Protein AF-A0AAX2LG70-F1 (afdb_monomer)

Organism: Streptococcus equi subsp. zooepidemicus (NCBI:txid40041)

Nearest PDB structures (foldseek):
  1u9l-assembly1_A  TM=7.547E-01  e=6.430E-02  Escherichia coli
  3k4g-assembly4_D  TM=7.739E-01  e=1.970E-01  Escherichia coli K-12
  3k4g-assembly8_H  TM=7.739E-01  e=2.374E-01  Escherichia coli K-12
  5nwl-assembly2_I  TM=7.109E-01  e=3.905E-01  Homo sapiens

Secondary structure (DSSP, 8-state):
------HHHHHHHHHHHTTHHHHHHHHHHHHHHHHHHHHHHHHHHHHHHHHTT-SS-----------------------------------------------HHHHHTSTTTTTS-HHHHHHHHHTT--SGGGGGGSBHHHHHHSTT--HHHHHHHHHTT---B-

InterPro domains:
  IPR010995 DNA repair Rad51/transcription factor NusA, alpha-helical [SSF47794] (109-160)

pLDDT: mean 73.34, std 23.4, range [30.11, 96.12]

Radius of gyration: 31.07 Å; Cα contacts (8 Å, |Δi|>4): 71; chains: 1; bounding box: 88×45×81 Å

Sequence (166 aa):
MARRYNRKKQYKLQLKRQGLLKAVINQVEQTVEKVVDKTKEAVHTASQMVTASKTETADLQDKQSIAKKAAQPEADVASSSLADSSEVSSEKETSKASSEVLSRDAFAELAEVSELRADIVAVLFEAGIRSAAAFSQWTEAELLALKGIGPATISKLKENGVSFKK

Solvent-accessible surface area (backbone atoms only — not comparable to full-atom values): 10937 Å² total; per-residue (Å²): 135,85,80,82,78,58,65,69,60,50,53,54,49,48,38,56,73,68,38,52,61,56,51,52,51,52,51,52,53,50,51,53,51,54,51,54,51,52,50,52,54,51,51,51,52,50,52,54,57,62,63,74,69,75,86,83,78,88,80,78,89,80,89,84,89,79,84,89,80,91,81,88,87,87,89,90,83,88,84,87,80,90,84,86,84,90,79,84,85,83,87,84,84,90,84,85,91,76,98,75,72,93,43,72,66,64,45,43,69,36,80,55,40,49,88,53,57,68,71,50,53,49,52,38,45,74,72,64,44,71,50,76,75,46,39,48,77,39,38,66,67,62,51,47,70,38,85,89,41,45,72,70,54,54,51,49,31,44,75,51,67,53,53,59,32,129

Foldseek 3Di:
DDDDDDPVVVVVVVCVVVCVVVVVVVVVVVVVVVVVVVVVVVVVVVVVVVVVPPPDDDDDDDDDDDDDDDDDDDDDDDDDDDDDDDDDDDDDDDDDDDDDDLDLVVQCPPLLNVPDDSVLSVQCVVVVNSDLVVQQVAAPVRSCPTPPDHPVSVVSSVVSPRDHHD

Mean predicted aligned error: 20.64 Å

Structure (mmCIF, N/CA/C/O backbone):
data_AF-A0AAX2LG70-F1
#
_entry.id   AF-A0AAX2LG70-F1
#
loop_
_atom_site.group_PDB
_atom_site.id
_atom_site.type_symbol
_atom_site.label_atom_id
_atom_site.label_alt_id
_atom_site.label_comp_id
_atom_site.label_asym_id
_atom_site.label_entity_id
_atom_site.label_seq_id
_atom_site.pdbx_PDB_ins_code
_atom_site.Cartn_x
_atom_site.Cartn_y
_atom_site.Cartn_z
_atom_site.occupancy
_atom_site.B_iso_or_equiv
_atom_site.auth_seq_id
_atom_site.auth_comp_id
_atom_site.auth_asym_id
_atom_site.auth_atom_id
_atom_site.pdbx_PDB_model_num
ATOM 1 N N . MET A 1 1 ? 38.997 -15.023 29.105 1.00 56.97 1 MET A N 1
ATOM 2 C CA . MET A 1 1 ? 38.163 -15.250 27.898 1.00 56.97 1 MET A CA 1
ATOM 3 C C . MET A 1 1 ? 36.973 -14.290 27.914 1.00 56.97 1 MET A C 1
ATOM 5 O O . MET A 1 1 ? 36.038 -14.507 28.677 1.00 56.97 1 MET A O 1
ATOM 9 N N . ALA A 1 2 ? 37.005 -13.201 27.139 1.00 74.19 2 ALA A N 1
ATOM 10 C CA . ALA A 1 2 ? 35.888 -12.254 27.081 1.00 74.19 2 ALA A CA 1
ATOM 11 C C . ALA A 1 2 ? 34.712 -12.860 26.293 1.00 74.19 2 ALA A C 1
ATOM 13 O O . ALA A 1 2 ? 34.859 -13.213 25.121 1.00 74.19 2 ALA A O 1
ATOM 14 N N . ARG A 1 3 ? 33.537 -12.992 26.926 1.00 79.12 3 ARG A N 1
ATOM 15 C CA . ARG A 1 3 ? 32.320 -13.462 26.247 1.00 79.12 3 ARG A CA 1
ATOM 16 C C . ARG A 1 3 ? 31.836 -12.364 25.303 1.00 79.12 3 ARG A C 1
ATOM 18 O O . ARG A 1 3 ? 31.247 -11.380 25.745 1.00 79.12 3 ARG A O 1
ATOM 25 N N . ARG A 1 4 ? 32.072 -12.525 24.000 1.00 78.81 4 ARG A N 1
ATOM 26 C CA . ARG A 1 4 ? 31.504 -11.637 22.978 1.00 78.81 4 ARG A CA 1
ATOM 27 C C . ARG A 1 4 ? 29.982 -11.765 23.011 1.00 78.81 4 ARG A C 1
ATOM 29 O O . ARG A 1 4 ? 29.422 -12.820 22.721 1.00 78.81 4 ARG A O 1
ATOM 36 N N . TYR A 1 5 ? 29.315 -10.695 23.419 1.00 81.31 5 TYR A N 1
ATOM 37 C CA . TYR A 1 5 ? 27.866 -10.666 23.556 1.00 81.31 5 TYR A CA 1
ATOM 38 C C . TYR A 1 5 ? 27.198 -10.415 22.199 1.00 81.31 5 TYR A C 1
ATOM 40 O O . TYR A 1 5 ? 27.452 -9.409 21.540 1.00 81.31 5 TYR A O 1
ATOM 48 N N . ASN A 1 6 ? 26.299 -11.312 21.785 1.00 91.12 6 ASN A N 1
ATOM 49 C CA . ASN A 1 6 ? 25.491 -11.112 20.585 1.00 91.12 6 ASN A CA 1
ATOM 50 C C . ASN A 1 6 ? 24.325 -10.159 20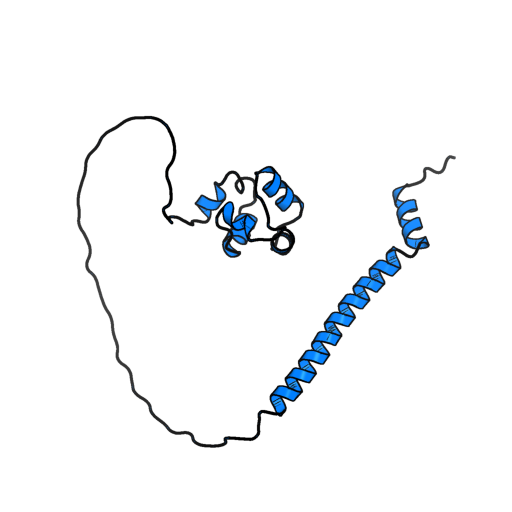.905 1.00 91.12 6 ASN A C 1
ATOM 52 O O . ASN A 1 6 ? 23.341 -10.560 21.535 1.00 91.12 6 ASN A O 1
ATOM 56 N N . ARG A 1 7 ? 24.445 -8.894 20.475 1.00 93.06 7 ARG A N 1
ATOM 57 C CA . ARG A 1 7 ? 23.449 -7.833 20.718 1.00 93.06 7 ARG A CA 1
ATOM 58 C C . ARG A 1 7 ? 22.036 -8.241 20.280 1.00 93.06 7 ARG A C 1
ATOM 60 O O . ARG A 1 7 ? 21.088 -8.013 21.025 1.00 93.06 7 ARG A O 1
ATOM 67 N N . LYS A 1 8 ? 21.898 -8.932 19.138 1.00 93.94 8 LYS A N 1
ATOM 68 C CA . LYS A 1 8 ? 20.595 -9.407 18.631 1.00 93.94 8 LYS A CA 1
ATOM 69 C C . LYS A 1 8 ? 19.946 -10.406 19.592 1.00 93.94 8 LYS A C 1
ATOM 71 O O . LYS A 1 8 ? 18.756 -10.305 19.885 1.00 93.94 8 LYS A O 1
ATOM 76 N N . LYS A 1 9 ? 20.732 -11.348 20.130 1.00 93.25 9 LYS A N 1
ATOM 77 C CA . LYS A 1 9 ? 20.246 -12.326 21.119 1.00 93.25 9 LYS A CA 1
ATOM 78 C C . LYS A 1 9 ? 19.758 -11.637 22.392 1.00 93.25 9 LYS A C 1
ATOM 80 O O . LYS A 1 9 ? 18.722 -12.034 22.915 1.00 93.25 9 LYS A O 1
ATOM 85 N N . GLN A 1 10 ? 20.469 -10.616 22.869 1.00 91.56 10 GLN A N 1
ATOM 86 C CA . GLN A 1 10 ? 20.068 -9.886 24.075 1.00 91.56 10 GLN A CA 1
ATOM 87 C C . GLN A 1 10 ? 18.814 -9.062 23.878 1.00 91.56 10 GLN A C 1
ATOM 89 O O . GLN A 1 10 ? 17.933 -9.126 24.723 1.00 91.56 10 GLN A O 1
ATOM 94 N N . TYR A 1 11 ? 18.696 -8.366 22.752 1.00 95.00 11 TYR A N 1
ATOM 95 C CA . TYR A 1 11 ? 17.489 -7.612 22.444 1.00 95.00 11 TYR A CA 1
ATOM 96 C C . TYR A 1 11 ? 16.264 -8.533 22.370 1.00 95.00 11 TYR A C 1
ATOM 98 O O . TYR A 1 11 ? 15.257 -8.296 23.030 1.00 95.00 11 TYR A O 1
ATOM 106 N N . LYS A 1 12 ? 16.383 -9.676 21.679 1.00 93.81 12 LYS A N 1
ATOM 107 C CA . LYS A 1 12 ? 15.321 -10.694 21.660 1.00 93.81 12 LYS A CA 1
ATOM 108 C C . LYS A 1 12 ? 15.006 -11.222 23.063 1.00 93.81 12 LYS A C 1
ATOM 110 O O . LYS A 1 12 ? 13.841 -11.424 23.390 1.00 93.81 12 LYS A O 1
ATOM 115 N N . LEU A 1 13 ? 16.023 -11.462 23.891 1.00 95.19 13 LEU A N 1
ATOM 116 C CA . LEU A 1 13 ? 15.841 -11.910 25.272 1.00 95.19 13 LEU A CA 1
ATOM 117 C C . LEU A 1 13 ? 15.156 -10.836 26.130 1.00 95.19 13 LEU A C 1
ATOM 119 O O . LEU A 1 13 ? 14.304 -11.172 26.943 1.00 95.19 13 LEU A O 1
ATOM 123 N N . GLN A 1 14 ? 15.488 -9.564 25.925 1.00 94.25 14 GLN A N 1
ATOM 124 C CA . GLN A 1 14 ? 14.867 -8.423 26.586 1.00 94.25 14 GLN A CA 1
ATOM 125 C C . GLN A 1 14 ? 13.391 -8.311 26.202 1.00 94.25 14 GLN A C 1
ATOM 127 O O . GLN A 1 14 ? 12.557 -8.270 27.096 1.00 94.25 14 GLN A O 1
ATOM 132 N N . LEU A 1 15 ? 13.050 -8.391 24.911 1.00 95.94 15 LEU A N 1
ATOM 133 C CA . LEU A 1 15 ? 11.654 -8.395 24.455 1.00 95.94 15 LEU A CA 1
ATOM 134 C C . LEU A 1 15 ? 10.859 -9.594 24.997 1.00 95.94 15 LEU A C 1
ATOM 136 O O . LEU A 1 15 ? 9.686 -9.458 25.337 1.00 95.94 15 LEU A O 1
ATOM 140 N N . LYS A 1 16 ? 11.497 -10.770 25.112 1.00 93.25 16 LYS A N 1
ATOM 141 C CA . LYS A 1 16 ? 10.897 -11.950 25.759 1.00 93.25 16 LYS A CA 1
ATOM 142 C C . LYS A 1 16 ? 10.646 -11.717 27.248 1.00 93.25 16 LYS A C 1
ATOM 144 O O . LYS A 1 16 ? 9.567 -12.037 27.729 1.00 93.25 16 LYS A O 1
ATOM 149 N N . ARG A 1 17 ? 11.626 -11.160 27.967 1.00 94.75 17 ARG A N 1
ATOM 150 C CA . ARG A 1 17 ? 11.528 -10.849 29.405 1.00 94.75 17 ARG A CA 1
ATOM 151 C C . ARG A 1 17 ? 10.496 -9.761 29.694 1.00 94.75 17 ARG A C 1
ATOM 153 O O . ARG A 1 17 ? 9.790 -9.860 30.683 1.00 94.75 17 ARG A O 1
ATOM 160 N N . GLN A 1 18 ? 10.389 -8.764 28.820 1.00 93.69 18 GLN A N 1
ATOM 161 C CA . GLN A 1 18 ? 9.389 -7.697 28.900 1.00 93.69 18 GLN A CA 1
ATOM 162 C C . GLN A 1 18 ? 7.981 -8.167 28.501 1.00 93.69 18 GLN A C 1
ATOM 164 O O . GLN A 1 18 ? 7.044 -7.382 28.550 1.00 93.69 18 GLN A O 1
ATOM 169 N N . GLY A 1 19 ? 7.813 -9.415 28.050 1.00 92.94 19 GLY A N 1
ATOM 170 C CA . GLY A 1 19 ? 6.515 -9.938 27.629 1.00 92.94 19 GLY A CA 1
ATOM 171 C C . GLY A 1 19 ? 5.962 -9.317 26.341 1.00 92.94 19 GLY A C 1
ATOM 172 O O . GLY A 1 19 ? 4.910 -9.757 25.890 1.00 92.94 19 GLY A O 1
ATOM 173 N N . LEU A 1 20 ? 6.665 -8.375 25.698 1.00 91.62 20 LEU A N 1
ATOM 174 C CA . LEU A 1 20 ? 6.216 -7.702 24.471 1.00 91.62 20 LEU A CA 1
ATOM 175 C C . LEU A 1 20 ? 5.912 -8.698 23.349 1.00 91.62 20 LEU A C 1
ATOM 177 O O . LEU A 1 20 ? 4.905 -8.568 22.663 1.00 91.62 20 LEU A O 1
ATOM 181 N N . LEU A 1 21 ? 6.740 -9.735 23.193 1.00 88.25 21 LEU A N 1
ATOM 182 C CA . LEU A 1 21 ? 6.487 -10.762 22.177 1.00 88.25 21 LEU A CA 1
ATOM 183 C C . LEU A 1 21 ? 5.226 -11.583 22.479 1.00 88.25 21 LEU A C 1
ATOM 185 O O . LEU A 1 21 ? 4.538 -11.984 21.551 1.00 88.25 21 LEU A O 1
ATOM 189 N N . LYS A 1 22 ? 4.910 -11.815 23.760 1.00 92.44 22 LYS A N 1
ATOM 190 C CA . LYS A 1 22 ? 3.692 -12.527 24.172 1.00 92.44 22 LYS A CA 1
ATOM 191 C C . LYS A 1 22 ? 2.457 -11.640 24.011 1.00 92.44 22 LYS A C 1
ATOM 193 O O . LYS A 1 22 ? 1.438 -12.110 23.529 1.00 92.44 22 LYS A O 1
ATOM 198 N N . ALA A 1 23 ? 2.566 -10.360 24.361 1.00 89.81 23 ALA A N 1
ATOM 199 C CA . ALA A 1 23 ? 1.491 -9.387 24.201 1.00 89.81 23 ALA A CA 1
ATOM 200 C C . ALA A 1 23 ? 1.086 -9.214 22.729 1.00 89.81 23 ALA A C 1
ATOM 202 O O . ALA A 1 23 ? -0.101 -9.216 22.426 1.00 89.81 23 ALA A O 1
ATOM 203 N N . VAL A 1 24 ? 2.058 -9.136 21.812 1.00 87.38 24 VAL A N 1
ATOM 204 C CA . VAL A 1 24 ? 1.785 -9.048 20.366 1.00 87.38 24 VAL A CA 1
ATOM 205 C C . VAL A 1 24 ? 1.059 -10.295 19.856 1.00 87.38 24 VAL A C 1
ATOM 207 O O . VAL A 1 24 ? 0.090 -10.164 19.118 1.00 87.38 24 VAL A O 1
ATOM 210 N N . ILE A 1 25 ? 1.486 -11.492 20.271 1.00 88.44 25 ILE A N 1
ATOM 211 C CA . ILE A 1 25 ? 0.821 -12.749 19.887 1.00 88.44 25 ILE A CA 1
ATOM 212 C C . ILE A 1 25 ? -0.620 -12.775 20.412 1.00 88.44 25 ILE A C 1
ATOM 214 O O . ILE A 1 25 ? -1.542 -12.973 19.627 1.00 88.44 25 ILE A O 1
ATOM 218 N N . ASN A 1 26 ? -0.822 -12.464 21.695 1.00 91.94 26 ASN A N 1
ATOM 219 C CA . ASN A 1 26 ? -2.157 -12.404 22.290 1.00 91.94 26 ASN A CA 1
ATOM 220 C C . ASN A 1 26 ? -3.060 -11.377 21.585 1.00 91.94 26 ASN A C 1
ATOM 222 O O . ASN A 1 26 ? -4.249 -11.619 21.419 1.00 91.94 26 ASN A O 1
ATOM 226 N N . GLN A 1 27 ? -2.518 -10.231 21.159 1.00 89.19 27 GLN A N 1
ATOM 227 C CA . GLN A 1 27 ? -3.291 -9.223 20.431 1.00 89.19 27 GLN A CA 1
ATOM 228 C C . GLN A 1 27 ? -3.771 -9.759 19.077 1.00 89.19 27 GLN A C 1
ATOM 230 O O . GLN A 1 27 ? -4.926 -9.550 18.717 1.00 89.19 27 GLN A O 1
ATOM 235 N N . VAL A 1 28 ? -2.906 -10.464 18.341 1.00 88.44 28 VAL A N 1
ATOM 236 C CA . VAL A 1 28 ? -3.270 -11.089 17.061 1.00 88.44 28 VAL A CA 1
ATOM 237 C C . VAL A 1 28 ? -4.336 -12.166 17.275 1.00 88.44 28 VAL A C 1
ATOM 239 O O . VAL A 1 28 ? -5.356 -12.144 16.587 1.00 88.44 28 VAL A O 1
ATOM 242 N N . GLU A 1 29 ? -4.166 -13.041 18.267 1.00 88.75 29 GLU A N 1
ATOM 243 C CA . GLU A 1 29 ? -5.160 -14.069 18.618 1.00 88.75 29 GLU A CA 1
ATOM 244 C C . GLU A 1 29 ? -6.525 -13.441 18.944 1.00 88.75 29 GLU A C 1
ATOM 246 O O . GLU A 1 29 ? -7.533 -13.797 18.335 1.00 88.75 29 GLU A O 1
ATOM 251 N N . GLN A 1 30 ? -6.550 -12.401 19.782 1.00 83.44 30 GLN A N 1
ATOM 252 C CA . GLN A 1 30 ? -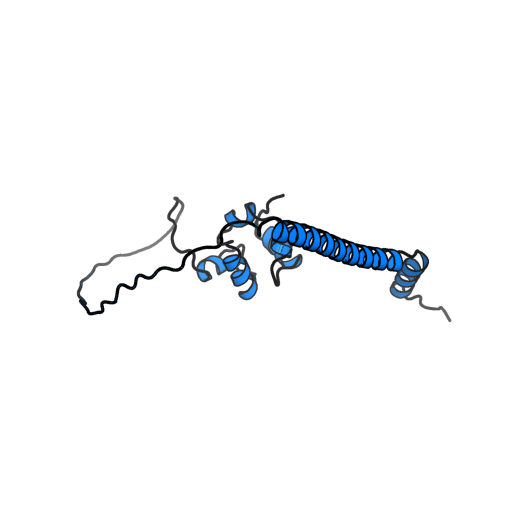7.779 -11.679 20.118 1.00 83.44 30 GLN A CA 1
ATOM 253 C C . GLN A 1 30 ? -8.430 -10.995 18.912 1.00 83.44 30 GLN A C 1
ATOM 255 O O . GLN A 1 30 ? -9.654 -10.878 18.860 1.00 83.44 30 GLN A O 1
ATOM 260 N N . THR A 1 31 ? -7.649 -10.488 17.952 1.00 79.62 31 THR A N 1
ATOM 261 C CA . THR A 1 31 ? -8.229 -9.896 16.736 1.00 79.62 31 THR A CA 1
ATOM 262 C C . THR A 1 31 ? -8.888 -10.944 15.848 1.00 79.62 31 THR A C 1
ATOM 264 O O . THR A 1 31 ? -9.963 -10.680 15.314 1.00 79.62 31 THR A O 1
ATOM 267 N N . VAL A 1 32 ? -8.294 -12.133 15.733 1.00 84.50 32 VAL A N 1
ATOM 268 C CA . VAL A 1 32 ? -8.857 -13.232 14.941 1.00 84.50 32 VAL A CA 1
ATOM 269 C C . VAL A 1 32 ? -10.139 -13.757 15.590 1.00 84.50 32 VAL A C 1
ATOM 271 O O . VAL A 1 32 ? -11.147 -13.886 14.898 1.00 84.50 32 VAL A O 1
ATOM 274 N N . GLU A 1 33 ? -10.150 -13.965 16.909 1.00 84.44 33 GLU A N 1
ATOM 275 C CA . GLU A 1 33 ? -11.356 -14.391 17.638 1.00 84.44 33 GLU A CA 1
ATOM 276 C C . GLU A 1 33 ? -12.501 -13.377 17.497 1.00 84.44 33 GLU A C 1
ATOM 278 O O . GLU A 1 33 ? -13.609 -13.742 17.110 1.00 84.44 33 GLU A O 1
ATOM 283 N N . LYS A 1 34 ? -12.222 -12.077 17.673 1.00 83.00 34 LYS A N 1
ATOM 284 C CA . LYS A 1 34 ? -13.240 -11.019 17.538 1.00 83.00 34 LYS A CA 1
ATOM 285 C C . LYS A 1 34 ? -13.838 -10.921 16.136 1.00 83.00 34 LYS A C 1
ATOM 287 O O . LYS A 1 34 ? -15.003 -10.554 16.008 1.00 83.00 34 LYS A O 1
ATOM 292 N N . VAL A 1 35 ? -13.061 -11.179 15.082 1.00 80.00 35 VAL A N 1
ATOM 293 C CA . VAL A 1 35 ? -13.596 -11.200 13.711 1.00 80.00 35 VAL A CA 1
ATOM 294 C C . VAL A 1 35 ? -14.517 -12.398 13.542 1.00 80.00 35 VAL A C 1
ATOM 296 O O . VAL A 1 35 ? -15.640 -12.218 13.081 1.00 80.00 35 VAL A O 1
ATOM 299 N N . VAL A 1 36 ? -14.081 -13.581 13.984 1.00 85.94 36 VAL A N 1
ATOM 300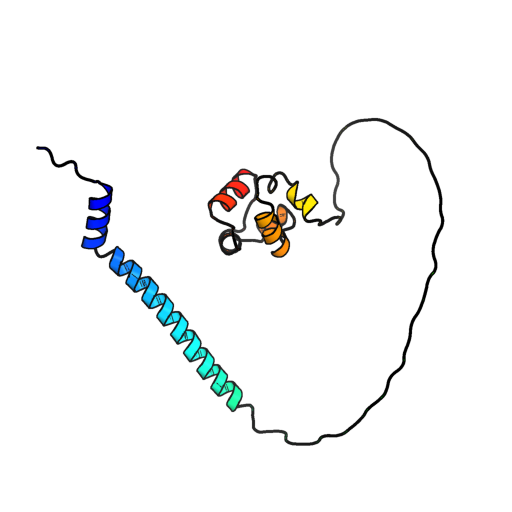 C CA . VAL A 1 36 ? -14.867 -14.817 13.905 1.00 85.94 36 VAL A CA 1
ATOM 301 C C . VAL A 1 36 ? -16.204 -14.668 14.634 1.00 85.94 36 VAL A C 1
ATOM 303 O O . VAL A 1 36 ? -17.239 -14.995 14.049 1.00 85.94 36 VAL A O 1
ATOM 306 N N . ASP A 1 37 ? -16.210 -14.117 15.846 1.00 82.25 37 ASP A N 1
ATOM 307 C CA . ASP A 1 37 ? -17.433 -13.948 16.635 1.00 82.25 37 ASP A CA 1
ATOM 308 C C . ASP A 1 37 ? -18.392 -12.927 16.014 1.00 82.25 37 ASP A C 1
ATOM 310 O O . ASP A 1 37 ? -19.576 -13.225 15.864 1.00 82.25 37 ASP A O 1
ATOM 314 N N . LYS A 1 38 ? -17.887 -11.795 15.501 1.00 79.50 38 LYS A N 1
ATOM 315 C CA . LYS A 1 38 ? -18.711 -10.834 14.743 1.00 79.50 38 LYS A CA 1
ATOM 316 C C . LYS A 1 38 ? -19.350 -11.461 13.503 1.00 79.50 38 LYS A C 1
ATOM 318 O O . LYS A 1 38 ? -20.508 -11.180 13.204 1.00 79.50 38 LYS A O 1
ATOM 323 N N . THR A 1 39 ? -18.633 -12.330 12.784 1.00 73.50 39 THR A N 1
ATOM 324 C CA . THR A 1 39 ? -19.228 -13.086 11.665 1.00 73.50 39 THR A CA 1
ATOM 325 C C . THR A 1 39 ? -20.313 -14.051 12.131 1.00 73.50 39 THR A C 1
ATOM 327 O O . THR A 1 39 ? -21.343 -14.146 11.473 1.00 73.50 39 THR A O 1
ATOM 330 N N . LYS A 1 40 ? -20.129 -14.753 13.256 1.00 78.62 40 LYS A N 1
ATOM 331 C CA . LYS A 1 40 ? -21.146 -15.679 13.786 1.00 78.62 40 LYS A CA 1
ATOM 332 C C . LYS A 1 40 ? -22.409 -14.940 14.231 1.00 78.62 40 LYS A C 1
ATOM 334 O O . LYS A 1 40 ? -23.508 -15.378 13.901 1.00 78.62 40 LYS A O 1
ATOM 339 N N . GLU A 1 41 ? -22.263 -13.806 14.913 1.00 75.81 41 GLU A N 1
ATOM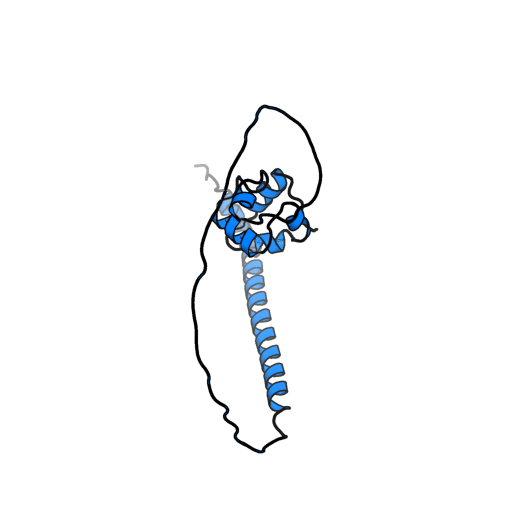 340 C CA . GLU A 1 41 ? -23.385 -12.952 15.324 1.00 75.81 41 GLU A CA 1
ATOM 341 C C . GLU A 1 41 ? -24.147 -12.390 14.112 1.00 75.81 41 GLU A C 1
ATOM 343 O O . GLU A 1 41 ? -25.380 -12.437 14.072 1.00 75.81 41 GLU A O 1
ATOM 348 N N . ALA A 1 42 ? -23.433 -11.932 13.078 1.00 70.94 42 ALA A N 1
ATOM 349 C CA . ALA A 1 42 ? -24.042 -11.441 11.843 1.00 70.94 42 ALA A CA 1
ATOM 350 C C . ALA A 1 42 ? -24.769 -12.550 11.061 1.00 70.94 42 ALA A C 1
ATOM 352 O O . ALA A 1 42 ? -25.862 -12.323 10.550 1.00 70.94 42 ALA A O 1
ATOM 353 N N . VAL A 1 43 ? -24.211 -13.764 11.007 1.00 69.94 43 VAL A N 1
ATOM 354 C CA . VAL A 1 43 ? -24.830 -14.924 10.338 1.00 69.94 43 VAL A CA 1
ATOM 355 C C . VAL A 1 43 ? -26.059 -15.429 11.099 1.00 69.94 43 VAL A C 1
ATOM 357 O O . VAL A 1 43 ? -27.039 -15.833 10.471 1.00 69.94 43 VAL A O 1
ATOM 360 N N . HIS A 1 44 ? -26.056 -15.368 12.434 1.00 66.19 44 HIS A N 1
ATOM 361 C CA . HIS A 1 44 ? -27.226 -15.716 13.244 1.00 66.19 44 HIS A CA 1
ATOM 362 C C . HIS A 1 44 ? -28.345 -14.671 13.104 1.00 66.19 44 HIS A C 1
ATOM 364 O O . HIS A 1 44 ? -29.509 -15.032 12.931 1.00 66.19 44 HIS A O 1
ATOM 370 N N . THR A 1 45 ? -27.993 -13.382 13.080 1.00 69.00 45 THR A N 1
ATOM 371 C CA . THR A 1 45 ? -28.942 -12.283 12.828 1.00 69.00 45 THR A CA 1
ATOM 372 C C . THR A 1 45 ? -29.530 -12.384 11.419 1.00 69.00 45 THR A C 1
ATOM 374 O O . THR A 1 45 ? -30.745 -12.342 11.247 1.00 69.00 45 THR A O 1
ATOM 377 N N . ALA A 1 46 ? -28.693 -12.628 10.407 1.00 60.66 46 ALA A N 1
ATOM 378 C CA . ALA A 1 46 ? -29.144 -12.851 9.037 1.00 60.66 46 ALA A CA 1
ATOM 379 C C . ALA A 1 46 ? -30.012 -14.115 8.907 1.00 60.66 46 ALA A C 1
ATOM 381 O O . ALA A 1 46 ? -31.019 -14.089 8.205 1.00 60.66 46 ALA A O 1
ATOM 382 N N . SER A 1 47 ? -29.692 -15.196 9.629 1.00 59.66 47 SER A N 1
ATOM 383 C CA . SER A 1 47 ? -30.526 -16.407 9.650 1.00 59.66 47 SER A CA 1
ATOM 384 C C . SER A 1 47 ? -31.904 -16.156 10.266 1.00 59.66 47 SER A C 1
ATOM 386 O O . SER A 1 47 ? -32.889 -16.668 9.745 1.00 59.66 47 SER A O 1
ATOM 388 N N . GLN A 1 48 ? -32.009 -15.333 11.315 1.00 60.88 48 GLN A N 1
ATOM 389 C CA . GLN A 1 48 ? -33.307 -14.931 11.878 1.00 60.88 48 GLN A CA 1
ATOM 390 C C . GLN A 1 48 ? -34.101 -13.999 10.946 1.00 60.88 48 GLN A C 1
ATOM 392 O O . GLN A 1 48 ? -35.327 -14.072 10.900 1.00 60.88 48 GLN A O 1
ATOM 397 N N . MET A 1 49 ? -33.432 -13.163 10.146 1.00 53.53 49 MET A N 1
ATOM 398 C CA . MET A 1 49 ? -34.107 -12.311 9.154 1.00 53.53 49 MET A CA 1
ATOM 399 C C . MET A 1 49 ? -34.585 -13.092 7.914 1.00 53.53 49 MET A C 1
ATOM 401 O O . MET A 1 49 ? -35.596 -12.732 7.308 1.00 53.53 49 MET A O 1
ATOM 405 N N . VAL A 1 50 ? -33.918 -14.197 7.563 1.00 53.31 50 VAL A N 1
ATOM 406 C CA . VAL A 1 50 ? -34.342 -15.098 6.473 1.00 53.31 50 VAL A CA 1
ATOM 407 C C . VAL A 1 50 ? -35.510 -16.006 6.893 1.00 53.31 50 VAL A C 1
ATOM 409 O O . VAL A 1 50 ? -36.298 -16.417 6.043 1.00 53.31 50 VAL A O 1
ATOM 412 N N . THR A 1 51 ? -35.701 -16.282 8.188 1.00 50.41 51 THR A N 1
ATOM 413 C CA . THR A 1 51 ? -36.842 -17.085 8.676 1.00 50.41 51 THR A CA 1
ATOM 414 C C . THR A 1 51 ? -38.088 -16.263 9.018 1.00 50.41 51 THR A C 1
ATOM 416 O O . THR A 1 51 ? -39.184 -16.817 9.011 1.00 50.41 51 THR A O 1
ATOM 419 N N . ALA A 1 52 ? -37.968 -14.947 9.225 1.00 47.19 52 ALA A N 1
ATOM 420 C CA . ALA A 1 52 ? -39.109 -14.037 9.399 1.00 47.19 52 ALA A CA 1
ATOM 421 C C . ALA A 1 52 ? -39.785 -13.606 8.076 1.00 47.19 52 ALA A C 1
ATOM 423 O O . ALA A 1 52 ? -40.787 -12.899 8.100 1.00 47.19 52 ALA A O 1
ATOM 424 N N . SER A 1 53 ? -39.262 -14.028 6.919 1.00 44.34 53 SER A N 1
ATOM 425 C CA . SER A 1 53 ? -39.766 -13.664 5.583 1.00 44.34 53 SER A CA 1
ATOM 426 C C . SER A 1 53 ? -40.354 -14.845 4.788 1.00 44.34 53 SER A C 1
ATOM 428 O O . SER A 1 53 ? -40.505 -14.763 3.571 1.00 44.34 53 SER A O 1
ATOM 430 N N . LYS A 1 54 ? -40.741 -15.949 5.451 1.00 48.28 54 LYS A N 1
ATOM 431 C CA . LYS A 1 54 ? -41.359 -17.123 4.800 1.00 48.28 54 LYS A CA 1
ATOM 432 C C . LYS A 1 54 ? -42.725 -17.508 5.388 1.00 48.28 54 LYS A C 1
ATOM 434 O O . LYS A 1 54 ? -42.949 -18.668 5.708 1.00 48.28 54 LYS A O 1
ATOM 439 N N . THR A 1 55 ? -43.654 -16.560 5.472 1.00 41.28 55 THR A N 1
ATOM 440 C CA . THR A 1 55 ? -45.100 -16.853 5.511 1.00 41.28 55 THR A CA 1
ATOM 441 C C . THR A 1 55 ? -45.864 -15.776 4.750 1.00 41.28 55 THR A C 1
ATOM 443 O O . THR A 1 55 ? -46.398 -14.866 5.362 1.00 41.28 55 THR A O 1
ATOM 446 N N . GLU A 1 56 ? -45.868 -15.844 3.420 1.00 42.53 56 GLU A N 1
ATOM 447 C CA . GLU A 1 56 ? -47.036 -15.548 2.573 1.00 42.53 56 GLU A CA 1
ATOM 448 C C . GLU A 1 56 ? -46.669 -15.732 1.098 1.00 42.53 56 GLU A C 1
ATOM 450 O O . GLU A 1 56 ? -45.550 -15.444 0.678 1.00 42.53 56 GLU A O 1
ATOM 455 N N . THR A 1 57 ? -47.644 -16.214 0.326 1.00 33.44 57 THR A N 1
ATOM 456 C CA . THR A 1 57 ? -47.626 -16.527 -1.116 1.00 33.44 57 THR A CA 1
ATOM 457 C C . THR A 1 57 ? -47.049 -17.895 -1.509 1.00 33.44 57 THR A C 1
ATOM 459 O O . THR A 1 57 ? -46.026 -18.046 -2.172 1.00 33.44 57 THR A O 1
ATOM 462 N N . ALA A 1 58 ? -47.800 -18.936 -1.141 1.00 41.53 58 ALA A N 1
ATOM 463 C CA . ALA A 1 58 ? -48.173 -19.931 -2.140 1.00 41.53 58 ALA A CA 1
ATOM 464 C C . ALA A 1 58 ? -49.116 -19.242 -3.141 1.00 41.53 58 ALA A C 1
ATOM 466 O O . ALA A 1 58 ? -50.046 -18.577 -2.697 1.00 41.53 58 ALA A O 1
ATOM 467 N N . ASP A 1 59 ? -48.822 -19.290 -4.441 1.00 37.25 59 ASP A N 1
ATOM 468 C CA . ASP A 1 59 ? -49.652 -19.986 -5.435 1.00 37.25 59 ASP A CA 1
ATOM 469 C C . ASP A 1 59 ? -49.301 -19.610 -6.888 1.00 37.25 59 ASP A C 1
ATOM 471 O O . ASP A 1 59 ? -48.975 -18.470 -7.206 1.00 37.25 59 ASP A O 1
ATOM 475 N N . LEU A 1 60 ? -49.462 -20.616 -7.754 1.00 40.72 60 LEU A N 1
ATOM 476 C CA . LEU A 1 60 ? -49.692 -20.551 -9.205 1.00 40.72 60 LEU A CA 1
ATOM 477 C C . LEU A 1 60 ? -48.487 -20.395 -10.152 1.00 40.72 60 LEU A C 1
ATOM 479 O O . LEU A 1 60 ? -48.054 -19.325 -10.575 1.00 40.72 60 LEU A O 1
ATOM 483 N N . GLN A 1 61 ? -48.052 -21.578 -10.587 1.00 42.53 61 GLN A N 1
ATOM 484 C CA . GLN A 1 61 ? -47.667 -21.882 -11.961 1.00 42.53 61 GLN A CA 1
ATOM 485 C C . GLN A 1 61 ? -48.685 -21.286 -12.947 1.00 42.53 61 GLN A C 1
ATOM 487 O O . GLN A 1 61 ? -49.870 -21.556 -12.800 1.00 42.53 61 GLN A O 1
ATOM 492 N N . ASP A 1 62 ? -48.236 -20.612 -14.007 1.00 39.12 62 ASP A N 1
ATOM 493 C CA . ASP A 1 62 ? -48.801 -20.906 -15.320 1.00 39.12 62 ASP A CA 1
ATOM 494 C C . ASP A 1 62 ? -47.923 -20.463 -16.489 1.00 39.12 62 ASP A C 1
ATOM 496 O O . ASP A 1 62 ? -47.094 -19.558 -16.434 1.00 39.12 62 ASP A O 1
ATOM 500 N N . LYS A 1 63 ? -48.092 -21.242 -17.545 1.00 45.94 63 LYS A N 1
ATOM 501 C CA . LYS A 1 63 ? -47.304 -21.347 -18.765 1.00 45.94 63 LYS A CA 1
ATOM 502 C C . LYS A 1 63 ? -47.376 -20.064 -19.591 1.00 45.94 63 LYS A C 1
ATOM 504 O O . LYS A 1 63 ? -48.465 -19.529 -19.750 1.00 45.94 63 LYS A O 1
ATOM 509 N N . GLN A 1 64 ? -46.285 -19.701 -20.276 1.00 46.75 64 GLN A N 1
ATOM 510 C CA . GLN A 1 64 ? -46.350 -19.396 -21.712 1.00 46.75 64 GLN A CA 1
ATOM 511 C C . GLN A 1 64 ? -44.972 -19.290 -22.377 1.00 46.75 64 GLN A C 1
ATOM 513 O O . GLN A 1 64 ? -44.136 -18.435 -22.107 1.00 46.75 64 GLN A O 1
ATOM 518 N N . SER A 1 65 ? -44.787 -20.235 -23.283 1.00 40.94 65 SER A N 1
ATOM 519 C CA . SER A 1 65 ? -43.774 -20.383 -24.312 1.00 40.94 65 SER A CA 1
ATOM 520 C C . SER A 1 65 ? -44.077 -19.519 -25.539 1.00 40.94 65 SER A C 1
ATOM 522 O O . SER A 1 65 ? -45.154 -19.681 -26.107 1.00 40.94 65 SER A O 1
ATOM 524 N N . ILE A 1 66 ? -43.102 -18.738 -26.021 1.00 41.66 66 ILE A N 1
ATOM 525 C CA . ILE A 1 66 ? -42.971 -18.286 -27.426 1.00 41.66 66 ILE A CA 1
ATOM 526 C C . ILE A 1 66 ? -41.452 -18.219 -27.718 1.00 41.66 66 ILE A C 1
ATOM 528 O O . ILE A 1 66 ? -40.748 -17.390 -27.157 1.00 41.66 66 ILE A O 1
ATOM 532 N N . ALA A 1 67 ? -40.835 -19.270 -28.276 1.00 36.53 67 ALA A N 1
ATOM 533 C CA . ALA A 1 67 ? -40.525 -19.446 -29.710 1.00 36.53 67 ALA A CA 1
ATOM 534 C C . ALA A 1 67 ? -39.692 -18.281 -30.311 1.00 36.53 67 ALA A C 1
ATOM 536 O O . ALA A 1 67 ? -40.194 -17.185 -30.493 1.00 36.53 67 ALA A O 1
ATOM 537 N N . LYS A 1 68 ? -38.368 -18.437 -30.481 1.00 37.53 68 LYS A N 1
ATOM 538 C CA . LYS A 1 68 ? -37.651 -18.928 -31.692 1.00 37.53 68 LYS A CA 1
ATOM 539 C C . LYS A 1 68 ? -37.831 -18.087 -32.976 1.00 37.53 68 LYS A C 1
ATOM 541 O O . LYS A 1 68 ? -38.857 -18.237 -33.628 1.00 37.53 68 LYS A O 1
ATOM 546 N N . LYS A 1 69 ? -36.751 -17.420 -33.433 1.00 39.69 69 LYS A N 1
ATOM 547 C CA . LYS A 1 69 ? -36.270 -17.306 -34.845 1.00 39.69 69 LYS A CA 1
ATOM 548 C C . LYS A 1 69 ? -34.893 -16.583 -34.833 1.00 39.69 69 LYS A C 1
ATOM 550 O O . LYS A 1 69 ? -34.820 -15.503 -34.273 1.00 39.69 69 LYS A O 1
ATOM 555 N N . ALA A 1 70 ? -33.736 -17.214 -35.106 1.00 35.19 70 ALA A N 1
ATOM 556 C CA . ALA A 1 70 ? -33.106 -17.513 -36.418 1.00 35.19 70 ALA A CA 1
ATOM 557 C C . ALA A 1 70 ? -33.015 -16.270 -37.342 1.00 35.19 70 ALA A C 1
ATOM 559 O O . ALA A 1 70 ? -34.020 -15.595 -37.483 1.00 35.19 70 ALA A O 1
ATOM 560 N N . ALA A 1 71 ? -31.950 -15.904 -38.061 1.00 38.91 71 ALA A N 1
ATOM 561 C CA . ALA A 1 71 ? -30.582 -16.373 -38.300 1.00 38.91 71 ALA A CA 1
ATOM 562 C C . ALA A 1 71 ? -29.825 -15.230 -39.056 1.00 38.91 71 ALA A C 1
ATOM 564 O O . ALA A 1 71 ? -30.458 -14.266 -39.473 1.00 38.91 71 ALA A O 1
ATOM 565 N N . GLN A 1 72 ? -28.499 -15.374 -39.186 1.00 37.62 72 GLN A N 1
ATOM 566 C CA . GLN A 1 72 ? -27.429 -14.564 -39.844 1.00 37.62 72 GLN A CA 1
ATOM 567 C C . GLN A 1 72 ? -27.673 -14.284 -41.373 1.00 37.62 72 GLN A C 1
ATOM 569 O O . GLN A 1 72 ? -28.728 -14.746 -41.809 1.00 37.62 72 GLN A O 1
ATOM 574 N N . PRO A 1 73 ? -26.785 -13.699 -42.253 1.00 51.50 73 PRO A N 1
ATOM 575 C CA . PRO A 1 73 ? -25.352 -13.296 -42.148 1.00 51.50 73 PRO A CA 1
ATOM 576 C C . PRO A 1 73 ? -24.848 -12.101 -43.079 1.00 51.50 73 PRO A C 1
ATOM 578 O O . PRO A 1 73 ? -25.634 -11.485 -43.786 1.00 51.50 73 PRO A O 1
ATOM 581 N N . GLU A 1 74 ? -23.520 -11.855 -43.096 1.00 38.44 74 GLU A N 1
ATOM 582 C CA . GLU A 1 74 ? -22.600 -11.455 -44.221 1.00 38.44 74 GLU A CA 1
ATOM 583 C C . GLU A 1 74 ? -22.469 -10.016 -44.812 1.00 38.44 74 GLU A C 1
ATOM 585 O O . GLU A 1 74 ? -23.380 -9.465 -45.415 1.00 38.44 74 GLU A O 1
ATOM 590 N N . ALA A 1 75 ? -21.219 -9.521 -44.695 1.00 40.75 75 ALA A N 1
ATOM 591 C CA . ALA A 1 75 ? -20.336 -8.859 -45.676 1.00 40.75 75 ALA A CA 1
ATOM 592 C C . ALA A 1 75 ? -20.764 -7.588 -46.444 1.00 40.75 75 ALA A C 1
ATOM 594 O O . ALA A 1 75 ? -21.614 -7.636 -47.319 1.00 40.75 75 ALA A O 1
ATOM 595 N N . ASP A 1 76 ? -19.985 -6.510 -46.263 1.00 42.84 76 ASP A N 1
ATOM 596 C CA . ASP A 1 76 ? -19.351 -5.852 -47.412 1.00 42.84 76 ASP A CA 1
ATOM 597 C C . ASP A 1 76 ? -18.036 -5.154 -47.037 1.00 42.84 76 ASP A C 1
ATOM 599 O O . ASP A 1 76 ? -17.868 -4.558 -45.971 1.00 42.84 76 ASP A O 1
ATOM 603 N N . VAL A 1 77 ? -17.081 -5.315 -47.943 1.00 40.72 77 VAL A N 1
ATOM 604 C CA . VAL A 1 77 ? -15.661 -4.998 -47.849 1.00 40.72 77 VAL A CA 1
ATOM 605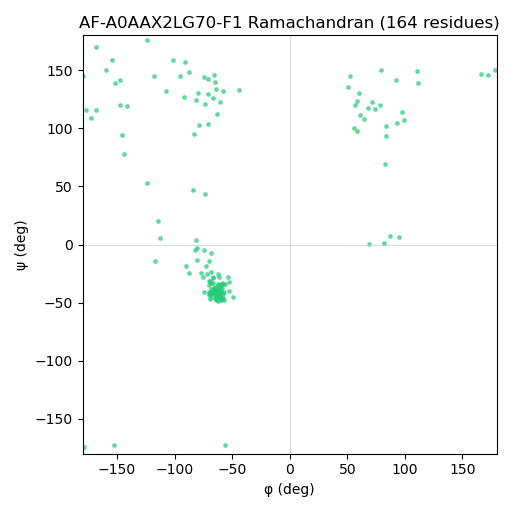 C C . VAL A 1 77 ? -15.298 -3.949 -48.903 1.00 40.72 77 VAL A C 1
ATOM 607 O O . VAL A 1 77 ? -15.727 -4.032 -50.046 1.00 40.72 77 VAL A O 1
ATOM 610 N N . ALA A 1 78 ? -14.360 -3.083 -48.513 1.00 38.31 78 ALA A N 1
ATOM 611 C CA . ALA A 1 78 ? -13.263 -2.551 -49.327 1.00 38.31 78 ALA A CA 1
ATOM 612 C C . ALA A 1 78 ? -13.397 -1.229 -50.118 1.00 38.31 78 ALA A C 1
ATOM 614 O O . ALA A 1 78 ? -14.343 -0.963 -50.850 1.00 38.31 78 ALA A O 1
ATOM 615 N N . SER A 1 79 ? -12.241 -0.546 -50.064 1.00 39.78 79 SER A N 1
ATOM 616 C CA . SER A 1 79 ? -11.609 0.355 -51.045 1.00 39.78 79 SER A CA 1
ATOM 617 C C .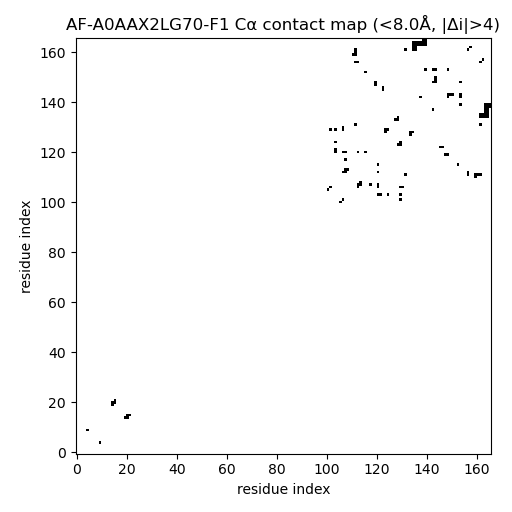 SER A 1 79 ? -11.923 1.843 -50.889 1.00 39.78 79 SER A C 1
ATOM 619 O O . SER A 1 79 ? -13.043 2.278 -51.101 1.00 39.78 79 SER A O 1
ATOM 621 N N . SER A 1 80 ? -10.994 2.664 -50.379 1.00 41.94 80 SER A N 1
ATOM 622 C CA . SER A 1 80 ? -9.696 3.132 -50.944 1.00 41.94 80 SER A CA 1
ATOM 623 C C . SER A 1 80 ? -9.868 4.638 -51.225 1.00 41.94 80 SER A C 1
ATOM 625 O O . SER A 1 80 ? -10.938 5.019 -51.674 1.00 41.94 80 SER A O 1
ATOM 627 N N . SER A 1 81 ? -8.943 5.567 -50.981 1.00 37.00 81 SER A N 1
ATOM 628 C CA . SER A 1 81 ? -7.554 5.599 -51.450 1.00 37.00 81 SER A CA 1
ATOM 629 C C . SER A 1 81 ? -6.897 6.949 -51.090 1.00 37.00 81 SER A C 1
ATOM 631 O O . SER A 1 81 ? -7.589 7.953 -51.215 1.00 37.00 81 SER A O 1
ATOM 633 N N . LEU A 1 82 ? -5.581 6.924 -50.788 1.00 36.31 82 LEU A N 1
ATOM 634 C CA . LEU A 1 82 ? -4.481 7.834 -51.221 1.00 36.31 82 LEU A CA 1
ATOM 635 C C . LEU A 1 82 ? -4.638 9.370 -51.039 1.00 36.31 82 LEU A C 1
ATOM 637 O O . LEU A 1 82 ? -5.688 9.916 -51.317 1.00 36.31 82 LEU A O 1
ATOM 641 N N . ALA A 1 83 ? -3.639 10.206 -50.735 1.00 33.66 83 ALA A N 1
ATOM 642 C CA . ALA A 1 83 ? -2.193 10.157 -50.483 1.00 33.66 83 ALA A CA 1
ATOM 643 C C . ALA A 1 83 ? -1.745 11.617 -50.150 1.00 33.66 83 ALA A C 1
ATOM 645 O O . ALA A 1 83 ? -2.586 12.514 -50.152 1.00 33.66 83 ALA A O 1
ATOM 646 N N . ASP A 1 84 ? -0.428 11.825 -49.994 1.00 30.11 84 ASP A N 1
ATOM 647 C CA . ASP A 1 84 ? 0.347 13.094 -49.976 1.00 30.11 84 ASP A CA 1
ATOM 648 C C . ASP A 1 84 ? 0.659 13.640 -48.562 1.00 30.11 84 ASP A C 1
ATOM 650 O O . ASP A 1 84 ? -0.260 13.856 -47.782 1.00 30.11 84 ASP A O 1
ATOM 654 N N . SER A 1 85 ? 1.889 13.728 -48.029 1.00 38.50 85 SER A N 1
ATOM 655 C CA . SER A 1 85 ? 3.248 14.167 -48.437 1.00 38.50 85 SER A CA 1
ATOM 656 C C . SER A 1 85 ? 3.606 15.463 -47.680 1.00 38.50 85 SER A C 1
ATOM 658 O O . SER A 1 85 ? 2.727 16.264 -47.378 1.00 38.50 85 SER A O 1
ATOM 660 N N . SER A 1 86 ? 4.903 15.661 -47.408 1.00 35.94 86 SER A N 1
ATOM 661 C CA . SER A 1 86 ? 5.570 16.731 -46.622 1.00 35.94 86 SER A CA 1
ATOM 662 C C . SER A 1 86 ? 5.530 16.602 -45.089 1.00 35.94 86 SER A C 1
ATOM 664 O O . SER A 1 86 ? 4.553 16.130 -44.530 1.00 35.94 86 SER A O 1
ATOM 666 N N . GLU A 1 87 ? 6.482 17.068 -44.282 1.00 34.72 87 GLU A N 1
ATOM 667 C CA . GLU A 1 87 ? 7.935 17.305 -44.314 1.00 34.72 87 GLU A CA 1
ATOM 668 C C . GLU A 1 87 ? 8.246 17.940 -42.924 1.00 34.72 87 GLU A C 1
ATOM 670 O O . GLU A 1 87 ? 7.401 18.630 -42.366 1.00 34.72 87 GLU A O 1
ATOM 675 N N . VAL A 1 88 ? 9.454 17.724 -42.390 1.00 31.00 88 VAL A N 1
ATOM 676 C CA . VAL A 1 88 ? 10.197 18.557 -41.405 1.00 31.00 88 VAL A CA 1
ATOM 677 C C . VAL A 1 88 ? 9.645 18.927 -39.999 1.00 31.00 88 VAL A C 1
ATOM 679 O O . VAL A 1 88 ? 8.685 19.660 -39.814 1.00 31.00 88 VAL A O 1
ATOM 682 N N . SER A 1 89 ? 10.469 18.539 -39.013 1.00 32.47 89 SER A N 1
ATOM 683 C CA . SER A 1 89 ? 11.038 19.327 -37.894 1.00 32.47 89 SER A CA 1
ATOM 684 C C . SER A 1 89 ? 10.192 20.047 -36.828 1.00 32.47 89 SER A C 1
ATOM 686 O O . SER A 1 89 ? 9.445 20.977 -37.095 1.00 32.47 89 SER A O 1
ATOM 688 N N . SER A 1 90 ? 10.625 19.748 -35.595 1.00 32.38 90 SER A N 1
ATOM 689 C CA . SER A 1 90 ? 10.890 20.643 -34.452 1.00 32.38 90 SER A CA 1
ATOM 690 C C . SER A 1 90 ? 9.732 21.261 -33.659 1.00 32.38 90 SER A C 1
ATOM 692 O O . SER A 1 90 ? 9.047 22.164 -34.115 1.00 32.38 90 SER A O 1
ATOM 694 N N . GLU A 1 91 ? 9.726 20.853 -32.385 1.00 39.16 91 GLU A N 1
ATOM 695 C CA . GLU A 1 91 ? 9.618 21.686 -31.178 1.00 39.16 91 GLU A CA 1
ATOM 696 C C . GLU A 1 91 ? 8.286 22.380 -30.812 1.00 39.16 91 GLU A C 1
ATOM 698 O O . GLU A 1 91 ? 7.822 23.316 -31.449 1.00 39.16 91 GLU A O 1
ATOM 703 N N . LYS A 1 92 ? 7.855 22.021 -29.589 1.00 34.53 92 LYS A N 1
ATOM 704 C CA . LYS A 1 92 ? 7.355 22.898 -28.511 1.00 34.53 92 LYS A CA 1
ATOM 705 C C . LYS A 1 92 ? 5.831 23.043 -28.302 1.00 34.53 92 LYS A C 1
ATOM 707 O O . LYS A 1 92 ? 5.134 23.778 -28.980 1.00 34.53 92 LYS A O 1
ATOM 712 N N . GLU A 1 93 ? 5.420 22.407 -27.201 1.00 43.78 93 GLU A N 1
ATOM 713 C CA . GLU A 1 93 ? 4.450 22.827 -26.169 1.00 43.78 93 GLU A CA 1
ATOM 714 C C . GLU A 1 93 ? 2.934 22.971 -26.449 1.00 43.78 93 GLU A C 1
ATOM 716 O O . GLU A 1 93 ? 2.443 23.894 -27.083 1.00 43.78 93 GLU A O 1
ATOM 721 N N . THR A 1 94 ? 2.203 22.122 -25.710 1.00 42.38 94 THR A N 1
ATOM 722 C CA . THR A 1 94 ? 0.969 22.372 -24.929 1.00 42.38 94 THR A CA 1
ATOM 723 C C . THR A 1 94 ? -0.338 22.787 -25.626 1.00 42.38 94 THR A C 1
ATOM 725 O O . THR A 1 94 ? -0.565 23.951 -25.931 1.00 42.38 94 THR A O 1
ATOM 728 N N . SER A 1 95 ? -1.299 21.8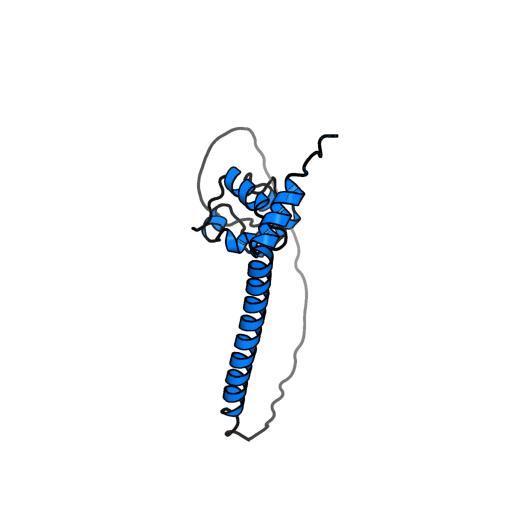53 -25.676 1.00 38.12 95 SER A N 1
ATOM 729 C CA . SER A 1 95 ? -2.713 22.009 -25.244 1.00 38.12 95 SER A CA 1
ATOM 730 C C . SER A 1 95 ? -3.442 20.653 -25.401 1.00 38.12 95 SER A C 1
ATOM 732 O O . SER A 1 95 ? -3.340 20.002 -26.427 1.00 38.12 95 SER A O 1
ATOM 734 N N . LYS A 1 96 ? -3.902 20.027 -24.310 1.00 40.47 96 LYS A N 1
ATOM 735 C CA . LYS A 1 96 ? -5.269 20.055 -23.743 1.00 40.47 96 LYS A CA 1
ATOM 736 C C . LYS A 1 96 ? -6.258 19.058 -24.391 1.00 40.47 96 LYS A C 1
ATOM 738 O O . LYS A 1 96 ? -6.868 19.348 -25.405 1.00 40.47 96 LYS A O 1
ATOM 743 N N . ALA A 1 97 ? -6.474 17.964 -23.652 1.00 49.44 97 ALA A N 1
ATOM 744 C CA . ALA A 1 97 ? -7.670 17.113 -23.577 1.00 49.44 97 ALA A CA 1
ATOM 745 C C . ALA A 1 97 ? -8.191 16.429 -24.861 1.00 49.44 97 ALA A C 1
ATOM 747 O O . ALA A 1 97 ? -9.054 16.956 -25.555 1.00 49.44 97 ALA A O 1
ATOM 748 N N . SER A 1 98 ? -7.814 15.159 -25.029 1.00 39.94 98 SER A N 1
ATOM 749 C CA . SER A 1 98 ? -8.640 14.132 -25.674 1.00 39.94 98 SER A CA 1
ATOM 750 C C . SER A 1 98 ? -8.363 12.763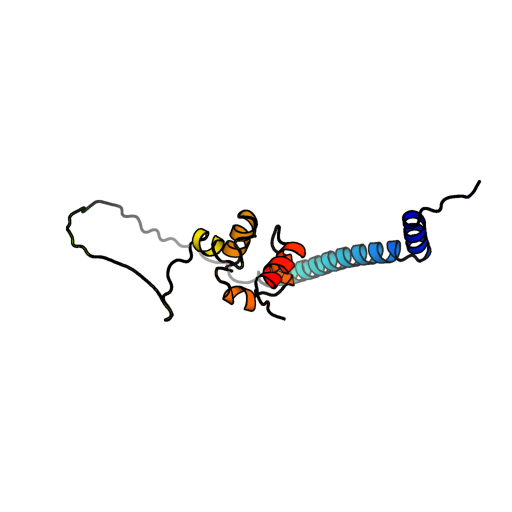 -25.033 1.00 39.94 98 SER A C 1
ATOM 752 O O . SER A 1 98 ? -7.265 12.451 -24.585 1.00 39.94 98 SER A O 1
ATOM 754 N N . SER A 1 99 ? -9.419 11.984 -24.874 1.00 53.66 99 SER A N 1
ATOM 755 C CA . SER A 1 99 ? -9.561 10.783 -24.050 1.00 53.66 99 SER A CA 1
ATOM 756 C C . SER A 1 99 ? -9.074 9.491 -24.722 1.00 53.66 99 SER A C 1
ATOM 758 O O . SER A 1 99 ? -9.788 8.492 -24.708 1.00 53.66 99 SER A O 1
ATOM 760 N N . GLU A 1 100 ? -7.896 9.482 -25.338 1.00 56.97 100 GLU A N 1
ATOM 761 C CA . GLU A 1 100 ? -7.463 8.381 -26.215 1.00 56.97 100 GLU A CA 1
ATOM 762 C C . GLU A 1 100 ? -5.937 8.225 -26.090 1.00 56.97 100 GLU A C 1
ATOM 764 O O . GLU A 1 100 ? -5.214 9.183 -26.302 1.00 56.97 100 GLU A O 1
ATOM 769 N N . VAL A 1 101 ? -5.316 7.121 -25.679 1.00 53.97 101 VAL A N 1
ATOM 770 C CA . VAL A 1 101 ? -5.693 5.711 -25.638 1.00 53.97 101 VAL A CA 1
ATOM 771 C C . VAL A 1 101 ? -5.136 5.128 -24.336 1.00 53.97 101 VAL A C 1
ATOM 773 O O . VAL A 1 101 ? -3.930 5.101 -24.102 1.00 53.97 101 VAL A O 1
ATOM 776 N N . LEU A 1 102 ? -6.043 4.644 -23.490 1.00 67.69 102 LEU A N 1
ATOM 777 C CA . LEU A 1 102 ? -5.815 4.048 -22.170 1.00 67.69 102 LEU A CA 1
ATOM 778 C C . LEU A 1 102 ? -5.204 2.639 -22.285 1.00 67.69 102 LEU A C 1
ATOM 780 O O . LEU A 1 102 ? -5.685 1.703 -21.651 1.00 67.69 102 LEU A O 1
ATOM 784 N N . SER A 1 103 ? -4.225 2.440 -23.166 1.00 82.69 103 SER A N 1
ATOM 785 C CA . SER A 1 103 ? -3.560 1.146 -23.290 1.00 82.69 103 SER A CA 1
ATOM 786 C C . SER A 1 103 ? -2.615 0.951 -22.108 1.00 82.69 103 SER A C 1
ATOM 788 O O . SER A 1 103 ? -2.000 1.895 -21.606 1.00 82.69 103 SER A O 1
ATOM 790 N N . ARG A 1 104 ? -2.513 -0.291 -21.634 1.00 88.38 104 ARG A N 1
ATOM 791 C CA . ARG A 1 104 ? -1.595 -0.653 -20.550 1.00 88.38 104 ARG A CA 1
ATOM 792 C C . ARG A 1 104 ? -0.149 -0.272 -20.887 1.00 88.38 104 ARG A C 1
ATOM 794 O O . ARG A 1 104 ? 0.586 0.120 -19.987 1.00 88.38 104 ARG A O 1
ATOM 801 N N . ASP A 1 105 ? 0.228 -0.363 -22.160 1.00 89.62 105 ASP A N 1
ATOM 802 C CA . ASP A 1 105 ? 1.580 -0.055 -22.629 1.00 89.62 105 ASP A CA 1
ATOM 803 C C . ASP A 1 105 ? 1.872 1.448 -22.550 1.00 89.62 105 ASP A C 1
ATOM 805 O O . ASP A 1 105 ? 2.885 1.836 -21.977 1.00 89.62 105 ASP A O 1
ATOM 809 N N . ALA A 1 106 ? 0.929 2.302 -22.965 1.00 90.12 106 ALA A N 1
ATOM 810 C CA . ALA A 1 106 ? 1.059 3.750 -22.787 1.00 90.12 106 ALA A CA 1
ATOM 811 C C . ALA A 1 106 ? 1.181 4.153 -21.303 1.00 90.12 106 ALA A C 1
ATOM 813 O O . ALA A 1 106 ? 1.915 5.077 -20.960 1.00 90.12 106 ALA A O 1
ATOM 814 N N . PHE A 1 107 ? 0.495 3.443 -20.397 1.00 90.50 107 PHE A N 1
ATOM 815 C CA . PHE A 1 107 ? 0.634 3.665 -18.953 1.00 90.50 107 PHE A CA 1
ATOM 816 C C . PHE A 1 107 ? 1.999 3.200 -18.409 1.00 90.50 107 PHE A C 1
ATOM 818 O O . PHE A 1 107 ? 2.518 3.799 -17.470 1.00 90.50 107 PHE A O 1
ATOM 825 N N . ALA A 1 108 ? 2.607 2.167 -19.000 1.00 91.06 108 ALA A N 1
ATOM 826 C CA . ALA A 1 108 ? 3.924 1.672 -18.600 1.00 91.06 108 ALA A CA 1
ATOM 827 C C . ALA A 1 108 ? 5.072 2.621 -18.993 1.00 91.06 108 ALA A C 1
ATOM 829 O O . ALA A 1 108 ? 6.114 2.613 -18.344 1.00 91.06 108 ALA A O 1
ATOM 830 N N . GLU A 1 109 ? 4.887 3.446 -20.025 1.00 91.38 109 GLU A N 1
ATOM 831 C CA . GLU A 1 109 ? 5.893 4.410 -20.495 1.00 91.38 109 GLU A CA 1
ATOM 832 C C . GLU A 1 109 ? 5.943 5.705 -19.667 1.00 91.38 109 GLU A C 1
ATOM 834 O O . GLU A 1 109 ? 6.902 6.472 -19.772 1.00 91.38 109 GLU A O 1
ATOM 839 N N . LEU A 1 110 ? 4.945 5.956 -18.810 1.00 89.25 110 LEU A N 1
ATOM 840 C CA . LEU A 1 110 ? 4.940 7.111 -17.910 1.00 89.25 110 LEU A CA 1
ATOM 841 C C . LEU A 1 110 ? 6.173 7.085 -17.004 1.00 89.25 110 LEU A C 1
ATOM 843 O O . LEU A 1 110 ? 6.432 6.083 -16.344 1.00 89.25 110 LEU A O 1
ATOM 847 N N . ALA A 1 111 ? 6.873 8.216 -16.887 1.00 88.94 111 ALA A N 1
ATOM 848 C CA . ALA A 1 111 ? 8.048 8.352 -16.015 1.00 88.94 111 ALA A CA 1
ATOM 849 C C . ALA A 1 111 ? 7.771 7.944 -14.553 1.00 88.94 111 ALA A C 1
ATOM 851 O O . ALA A 1 111 ? 8.655 7.471 -13.851 1.00 88.94 111 ALA A O 1
ATOM 852 N N . GLU A 1 112 ? 6.522 8.080 -14.111 1.00 89.81 112 GLU A N 1
ATOM 853 C CA . GLU A 1 112 ? 6.068 7.682 -12.778 1.00 89.81 112 GLU A CA 1
ATOM 854 C C . GLU A 1 112 ? 6.069 6.165 -12.556 1.00 89.81 112 GLU A C 1
ATOM 856 O O . GLU A 1 112 ? 6.321 5.696 -11.443 1.00 89.81 112 GLU A O 1
ATOM 861 N N . VAL A 1 113 ? 5.793 5.400 -13.614 1.00 89.88 113 VAL A N 1
ATOM 862 C CA . VAL A 1 113 ? 5.476 3.966 -13.577 1.00 89.88 113 VAL A CA 1
ATOM 863 C C . VAL A 1 113 ? 6.524 3.129 -14.327 1.00 89.88 113 VAL A C 1
ATOM 865 O O . VAL A 1 113 ? 6.592 1.919 -14.121 1.00 89.88 113 VAL A O 1
ATOM 868 N N . SER A 1 114 ? 7.389 3.751 -15.130 1.00 86.69 114 SER A N 1
ATOM 869 C CA . SER A 1 114 ? 8.377 3.091 -15.997 1.00 86.69 114 SER A CA 1
ATOM 870 C C . SER A 1 114 ? 9.414 2.255 -15.245 1.00 86.69 114 SER A C 1
ATOM 872 O O . SER A 1 114 ? 9.905 1.253 -15.760 1.00 86.69 114 SER A O 1
ATOM 874 N N . GLU A 1 115 ? 9.717 2.608 -13.995 1.00 89.44 115 GLU A N 1
ATOM 875 C CA . GLU A 1 115 ? 10.615 1.830 -13.135 1.00 89.44 115 GLU A CA 1
ATOM 876 C C . GLU A 1 115 ? 9.929 0.642 -12.437 1.00 89.44 115 GLU A C 1
ATOM 878 O O . GLU A 1 115 ? 10.570 -0.133 -11.711 1.00 89.44 115 GLU A O 1
ATOM 883 N N . LEU A 1 116 ? 8.611 0.500 -12.601 1.00 91.25 116 LEU A N 1
ATOM 884 C CA . LEU A 1 116 ? 7.842 -0.574 -11.994 1.00 91.25 116 LEU A CA 1
ATOM 885 C C . LEU A 1 116 ? 7.830 -1.819 -12.876 1.00 91.25 116 LEU A C 1
ATOM 887 O O . LEU A 1 116 ? 7.833 -1.789 -14.102 1.00 91.25 116 LEU A O 1
ATOM 891 N N . ARG A 1 117 ? 7.774 -2.974 -12.215 1.00 93.00 117 ARG A N 1
ATOM 892 C CA . ARG A 1 117 ? 7.639 -4.261 -12.894 1.00 93.00 117 ARG A CA 1
ATOM 893 C C . ARG A 1 117 ? 6.291 -4.332 -13.618 1.00 93.00 117 ARG A C 1
ATOM 895 O O . ARG A 1 117 ? 5.272 -3.989 -13.026 1.00 93.00 117 ARG A O 1
ATOM 902 N N . ALA A 1 118 ? 6.269 -4.896 -14.827 1.00 92.81 118 ALA A N 1
ATOM 903 C CA . ALA A 1 118 ? 5.059 -5.031 -15.650 1.00 92.81 118 ALA A CA 1
ATOM 904 C C . ALA A 1 118 ? 3.871 -5.706 -14.931 1.00 92.81 118 ALA A C 1
ATOM 906 O O . ALA A 1 118 ? 2.723 -5.343 -15.173 1.00 92.81 118 ALA A O 1
ATOM 907 N N . ASP A 1 119 ? 4.139 -6.647 -14.019 1.00 94.44 119 ASP A N 1
ATOM 908 C CA . ASP A 1 119 ? 3.108 -7.292 -13.192 1.00 94.44 119 ASP A CA 1
ATOM 909 C C . ASP A 1 119 ? 2.411 -6.289 -12.253 1.00 94.44 119 ASP A C 1
ATOM 911 O O . ASP A 1 119 ? 1.200 -6.347 -12.074 1.00 94.44 119 ASP A O 1
ATOM 915 N N . ILE A 1 120 ? 3.160 -5.339 -11.679 1.00 94.00 120 ILE A N 1
ATOM 916 C CA . ILE A 1 120 ? 2.614 -4.280 -10.813 1.00 94.00 120 ILE A CA 1
ATOM 917 C C . ILE A 1 120 ? 1.801 -3.294 -11.652 1.00 94.00 120 ILE A C 1
ATOM 919 O O . ILE A 1 120 ? 0.712 -2.896 -11.249 1.00 94.00 120 ILE A O 1
ATOM 923 N N . VAL A 1 121 ? 2.304 -2.937 -12.835 1.00 93.56 121 VAL A N 1
ATOM 924 C CA . VAL A 1 121 ? 1.598 -2.059 -13.778 1.00 93.56 121 VAL A CA 1
ATOM 925 C C . VAL A 1 121 ? 0.257 -2.669 -14.195 1.00 93.56 121 VAL A C 1
ATOM 927 O O . VAL A 1 121 ? -0.748 -1.966 -14.231 1.00 93.56 121 VAL A O 1
ATOM 930 N N . ALA A 1 122 ? 0.213 -3.985 -14.431 1.00 92.69 122 ALA A N 1
ATOM 931 C CA . ALA A 1 122 ? -1.028 -4.706 -14.712 1.00 92.69 122 ALA A CA 1
ATOM 932 C C . ALA A 1 122 ? -2.034 -4.589 -13.557 1.00 92.69 122 ALA A C 1
ATOM 934 O O . ALA A 1 122 ? -3.183 -4.224 -13.784 1.00 92.69 122 ALA A O 1
ATOM 935 N N . VAL A 1 123 ? -1.585 -4.816 -12.318 1.00 94.88 123 VAL A N 1
ATOM 936 C CA . VAL A 1 123 ? -2.432 -4.710 -11.119 1.00 94.88 123 VAL A CA 1
ATOM 937 C C . VAL A 1 123 ? -2.960 -3.285 -10.919 1.00 94.88 123 VAL A C 1
ATOM 939 O O . VAL A 1 123 ? -4.138 -3.110 -10.617 1.00 94.88 123 VAL A O 1
ATOM 942 N N . LEU A 1 124 ? -2.128 -2.257 -11.116 1.00 92.94 124 LEU A N 1
ATOM 943 C CA . LEU A 1 124 ? -2.558 -0.852 -11.042 1.00 92.94 124 LEU A CA 1
ATOM 944 C C . LEU A 1 124 ? -3.607 -0.529 -12.115 1.00 92.94 124 LEU A C 1
ATOM 946 O O . LEU A 1 124 ? -4.612 0.125 -11.833 1.00 92.94 124 LEU A O 1
ATOM 950 N N . PHE A 1 125 ? -3.410 -1.045 -13.328 1.00 93.50 125 PHE A N 1
ATOM 951 C CA . PHE A 1 125 ? -4.333 -0.854 -14.439 1.00 93.50 125 PHE A CA 1
ATOM 952 C C . PHE A 1 125 ? -5.685 -1.553 -14.209 1.00 93.50 125 PHE A C 1
ATOM 954 O O . PHE A 1 125 ? -6.738 -0.989 -14.520 1.00 93.50 125 PHE A O 1
ATOM 961 N N . GLU A 1 126 ? -5.670 -2.761 -13.638 1.00 93.25 126 GLU A N 1
ATOM 962 C CA . GLU A 1 126 ? -6.863 -3.503 -13.207 1.00 93.25 126 GLU A CA 1
ATOM 963 C C . GLU A 1 126 ? -7.595 -2.792 -12.061 1.00 93.25 126 GLU A C 1
ATOM 965 O O . GLU A 1 126 ? -8.823 -2.736 -12.062 1.00 93.25 126 GLU A O 1
ATOM 970 N N . ALA A 1 127 ? -6.853 -2.167 -11.139 1.00 91.81 127 ALA A N 1
ATOM 971 C CA . ALA A 1 127 ? -7.403 -1.310 -10.089 1.00 91.81 127 ALA A CA 1
ATOM 972 C C . ALA A 1 127 ? -8.003 0.005 -10.632 1.00 91.81 127 ALA A C 1
ATOM 974 O O . ALA A 1 127 ? -8.635 0.752 -9.891 1.00 91.81 127 ALA A O 1
ATOM 975 N N . GLY A 1 128 ? -7.843 0.298 -11.927 1.00 91.44 128 GLY A N 1
ATOM 976 C CA . GLY A 1 128 ? -8.381 1.499 -12.567 1.00 91.44 128 GLY A CA 1
ATOM 977 C C . GLY A 1 128 ? -7.464 2.720 -12.480 1.00 91.44 128 GLY A C 1
ATOM 978 O O . GLY A 1 128 ? -7.854 3.807 -12.907 1.00 91.44 128 GLY A O 1
ATOM 979 N N . ILE A 1 129 ? -6.235 2.554 -11.991 1.00 92.38 129 ILE A N 1
ATOM 980 C CA . ILE A 1 129 ? -5.211 3.597 -11.997 1.00 92.38 129 ILE A CA 1
ATOM 981 C C . ILE A 1 129 ? -4.554 3.579 -13.374 1.00 92.38 129 ILE A C 1
ATOM 983 O O . ILE A 1 129 ? -3.665 2.780 -13.654 1.00 92.38 129 ILE A O 1
ATOM 987 N N . ARG A 1 130 ? -5.054 4.442 -14.259 1.00 91.31 130 ARG A N 1
ATOM 988 C CA . ARG A 1 130 ? -4.592 4.555 -15.654 1.00 91.31 130 ARG A CA 1
ATOM 989 C C . ARG A 1 130 ? -3.883 5.874 -15.954 1.00 91.31 130 ARG A C 1
ATOM 991 O O . ARG A 1 130 ? -3.579 6.157 -17.107 1.00 91.31 130 ARG A O 1
ATOM 998 N N . SER A 1 131 ? -3.662 6.707 -14.940 1.00 90.94 131 SER A N 1
ATOM 999 C CA . SER A 1 131 ? -2.988 7.997 -15.078 1.00 90.94 131 SER A CA 1
ATOM 1000 C C . SER A 1 131 ? -2.338 8.432 -13.768 1.00 90.94 131 SER A C 1
ATOM 1002 O O . SER A 1 131 ? -2.762 8.020 -12.688 1.00 90.94 131 SER A O 1
ATOM 1004 N N . ALA A 1 132 ? -1.362 9.331 -13.879 1.00 87.44 132 ALA A N 1
ATOM 1005 C CA . ALA A 1 132 ? -0.738 10.033 -12.760 1.00 87.44 132 ALA A CA 1
ATOM 1006 C C . ALA A 1 132 ? -1.761 10.660 -11.797 1.00 87.44 132 ALA A C 1
ATOM 1008 O O . ALA A 1 132 ? -1.702 10.516 -10.577 1.00 87.44 132 ALA A O 1
ATOM 1009 N N . ALA A 1 133 ? -2.773 11.317 -12.367 1.00 89.56 133 ALA A N 1
ATOM 1010 C CA . ALA A 1 133 ? -3.819 11.991 -11.608 1.00 89.56 133 ALA A CA 1
ATOM 1011 C C . ALA A 1 133 ? -4.744 11.016 -10.857 1.00 89.56 133 ALA A C 1
ATOM 1013 O O . ALA A 1 133 ? -5.354 11.395 -9.857 1.00 89.56 133 ALA A O 1
ATOM 1014 N N . ALA A 1 134 ? -4.853 9.761 -11.310 1.00 92.75 134 ALA A N 1
ATOM 1015 C CA . ALA A 1 134 ? -5.687 8.765 -10.645 1.00 92.75 134 ALA A CA 1
ATOM 1016 C C . ALA A 1 134 ? -5.145 8.404 -9.252 1.00 92.75 134 ALA A C 1
ATOM 1018 O O . ALA A 1 134 ? -5.932 8.114 -8.352 1.00 92.75 134 ALA A O 1
ATOM 1019 N N . PHE A 1 135 ? -3.830 8.499 -9.027 1.00 92.19 135 PHE A N 1
ATOM 1020 C CA . PHE A 1 135 ? -3.229 8.217 -7.721 1.00 92.19 135 PHE A CA 1
ATOM 1021 C C . PHE A 1 135 ? -3.715 9.155 -6.607 1.00 92.19 135 PHE A C 1
ATOM 1023 O O . PHE A 1 135 ? -3.772 8.738 -5.453 1.00 92.19 135 PHE A O 1
ATOM 1030 N N . SER A 1 136 ? -4.163 10.373 -6.929 1.00 93.12 136 SER A N 1
ATOM 1031 C CA . SER A 1 136 ? -4.708 11.311 -5.937 1.00 93.12 136 SER A CA 1
ATOM 1032 C C . SER A 1 136 ? -6.064 10.884 -5.363 1.00 93.12 136 SER A C 1
ATOM 1034 O O . SER A 1 136 ? -6.507 11.440 -4.359 1.00 93.12 136 SER A O 1
ATOM 1036 N N . GLN A 1 137 ? -6.746 9.919 -5.987 1.00 93.62 137 GLN A N 1
ATOM 1037 C CA . GLN A 1 137 ? -7.998 9.354 -5.474 1.00 93.62 137 GLN A CA 1
ATOM 1038 C C . GLN A 1 137 ? -7.760 8.192 -4.504 1.00 93.62 137 GLN A C 1
ATOM 1040 O O . GLN A 1 137 ? -8.609 7.940 -3.648 1.00 93.62 137 GLN A O 1
ATOM 1045 N N . TRP A 1 138 ? -6.607 7.532 -4.622 1.00 94.88 138 TRP A N 1
ATOM 1046 C CA . TRP A 1 138 ? -6.233 6.346 -3.860 1.00 94.88 138 TRP A CA 1
ATOM 1047 C C . TRP A 1 138 ? -5.405 6.713 -2.629 1.00 94.88 138 TRP A C 1
ATOM 1049 O O . TRP A 1 138 ? -4.593 7.642 -2.647 1.00 94.88 138 TRP A O 1
ATOM 1059 N N . THR A 1 139 ? -5.601 5.962 -1.549 1.00 96.12 139 THR A N 1
ATOM 1060 C CA . THR A 1 139 ? -4.772 6.066 -0.341 1.00 96.12 139 THR A CA 1
ATOM 1061 C C . THR A 1 139 ? -3.583 5.107 -0.404 1.00 96.12 139 THR A C 1
ATOM 1063 O O . THR A 1 139 ? -3.617 4.068 -1.067 1.00 96.12 139 THR A O 1
ATOM 1066 N N . GLU A 1 140 ? -2.523 5.408 0.348 1.00 94.31 140 GLU A N 1
ATOM 1067 C CA . GLU A 1 140 ? -1.349 4.524 0.451 1.00 94.31 140 GLU A CA 1
ATOM 1068 C C . GLU A 1 140 ? -1.709 3.131 0.980 1.00 94.31 140 GLU A C 1
ATOM 1070 O O . GLU A 1 140 ? -1.109 2.135 0.579 1.00 94.31 140 GLU A O 1
ATOM 1075 N N . ALA A 1 141 ? -2.707 3.056 1.863 1.00 94.38 141 ALA A N 1
ATOM 1076 C CA . ALA A 1 141 ? -3.177 1.803 2.434 1.00 94.38 141 ALA A CA 1
ATOM 1077 C C . ALA A 1 141 ? -3.879 0.921 1.391 1.00 94.38 141 ALA A C 1
ATOM 1079 O O . ALA A 1 141 ? -3.657 -0.289 1.370 1.00 94.38 141 ALA A O 1
ATOM 1080 N N . GLU A 1 142 ? -4.685 1.516 0.509 1.00 94.81 142 GLU A N 1
ATOM 1081 C CA . GLU A 1 142 ? -5.361 0.788 -0.569 1.00 94.81 142 GLU A CA 1
ATOM 1082 C C . GLU A 1 142 ? -4.355 0.241 -1.583 1.00 94.81 142 GLU A C 1
ATOM 1084 O O . GLU A 1 142 ? -4.461 -0.914 -1.987 1.00 94.81 142 GLU A O 1
ATOM 1089 N N . LEU A 1 143 ? -3.326 1.022 -1.930 1.00 93.75 143 LEU A N 1
ATOM 1090 C CA . LEU A 1 143 ? -2.249 0.552 -2.803 1.00 93.75 143 LEU A CA 1
ATOM 1091 C C . LEU A 1 143 ? -1.428 -0.561 -2.153 1.00 93.75 143 LEU A C 1
ATOM 1093 O O . LEU A 1 143 ? -1.070 -1.523 -2.822 1.00 93.75 143 LEU A O 1
ATOM 1097 N N . LEU A 1 144 ? -1.153 -0.463 -0.851 1.00 96.06 144 LEU A N 1
ATOM 1098 C CA . LEU A 1 144 ? -0.434 -1.501 -0.110 1.00 96.06 144 LEU A CA 1
ATOM 1099 C C . LEU A 1 144 ? -1.237 -2.807 -0.009 1.00 96.06 144 LEU A C 1
ATOM 1101 O O . LEU A 1 144 ? -0.648 -3.882 0.082 1.00 96.06 144 LEU A O 1
ATOM 1105 N N . ALA A 1 145 ? -2.571 -2.731 -0.044 1.00 96.06 145 ALA A N 1
ATOM 1106 C CA . ALA A 1 145 ? -3.443 -3.903 -0.058 1.00 96.06 145 ALA A CA 1
ATOM 1107 C C . ALA A 1 145 ? -3.437 -4.648 -1.409 1.00 96.06 145 ALA A C 1
ATOM 1109 O O . ALA A 1 145 ? -3.827 -5.818 -1.462 1.00 96.06 145 ALA A O 1
ATOM 1110 N N . LEU A 1 146 ? -2.989 -4.006 -2.494 1.00 94.19 146 LEU A N 1
ATOM 1111 C CA . LEU A 1 146 ? -2.893 -4.633 -3.809 1.00 94.19 146 LEU A CA 1
ATOM 1112 C C . LEU A 1 146 ? -1.764 -5.674 -3.854 1.00 94.19 146 LEU A C 1
ATOM 1114 O O . LEU A 1 146 ? -0.674 -5.513 -3.298 1.00 94.19 146 LEU A O 1
ATOM 1118 N N . LYS A 1 147 ? -2.015 -6.774 -4.568 1.00 94.19 147 LYS A N 1
ATOM 1119 C CA . LYS A 1 147 ? -1.082 -7.902 -4.666 1.00 94.19 147 LYS A CA 1
ATOM 1120 C C . LYS A 1 147 ? 0.252 -7.455 -5.272 1.00 94.19 147 LYS A C 1
ATOM 1122 O O . LYS A 1 147 ? 0.313 -7.017 -6.414 1.00 94.19 147 LYS A O 1
ATOM 1127 N N . GLY A 1 148 ? 1.339 -7.672 -4.532 1.00 93.44 148 GLY A N 1
ATOM 1128 C CA . GLY A 1 148 ? 2.699 -7.419 -5.019 1.00 93.44 148 GLY A CA 1
ATOM 1129 C C . GLY A 1 148 ? 3.147 -5.958 -4.933 1.00 93.44 148 GLY A C 1
ATOM 1130 O O . GLY A 1 148 ? 4.285 -5.663 -5.298 1.00 93.44 148 GLY A O 1
ATOM 1131 N N . ILE A 1 149 ? 2.306 -5.062 -4.410 1.00 95.19 149 ILE A N 1
ATOM 1132 C CA . ILE A 1 149 ? 2.700 -3.699 -4.060 1.00 95.19 149 ILE A CA 1
ATOM 1133 C C . ILE A 1 149 ? 3.138 -3.692 -2.595 1.00 95.19 149 ILE A C 1
ATOM 1135 O O . ILE A 1 149 ? 2.445 -4.179 -1.708 1.00 95.19 149 ILE A O 1
ATOM 1139 N N . GLY A 1 150 ? 4.341 -3.180 -2.346 1.00 95.69 150 GLY A N 1
ATOM 1140 C CA . GLY A 1 150 ? 4.900 -3.039 -1.004 1.00 95.69 150 GLY A CA 1
ATOM 1141 C C . GLY A 1 150 ? 5.311 -1.597 -0.712 1.00 95.69 150 GLY A C 1
ATOM 1142 O O . GLY A 1 150 ? 5.292 -0.755 -1.613 1.00 95.69 150 GLY A O 1
ATOM 1143 N N . PRO A 1 151 ? 5.766 -1.304 0.520 1.00 94.56 151 PRO A N 1
ATOM 1144 C CA . PRO A 1 151 ? 6.199 0.042 0.897 1.00 94.56 151 PRO A CA 1
ATOM 1145 C C . PRO A 1 151 ? 7.328 0.566 0.000 1.00 94.56 151 PRO A C 1
ATOM 1147 O O . PRO A 1 151 ? 7.343 1.744 -0.326 1.00 94.56 151 PRO A O 1
ATOM 1150 N N . ALA A 1 152 ? 8.221 -0.309 -0.476 1.00 95.38 152 ALA A N 1
ATOM 1151 C CA . ALA A 1 152 ? 9.279 0.067 -1.413 1.00 95.38 152 ALA A CA 1
ATOM 1152 C C . ALA A 1 152 ? 8.728 0.592 -2.751 1.00 95.38 152 ALA A C 1
ATOM 1154 O O . ALA A 1 152 ? 9.249 1.556 -3.298 1.00 95.38 152 ALA A O 1
ATOM 1155 N N . THR A 1 153 ? 7.662 -0.021 -3.267 1.00 95.00 153 THR A N 1
ATOM 1156 C CA . THR A 1 153 ? 6.998 0.424 -4.499 1.00 95.00 153 THR A CA 1
ATOM 1157 C C . THR A 1 153 ? 6.336 1.784 -4.295 1.00 95.00 153 THR A C 1
ATOM 1159 O O . THR A 1 153 ? 6.457 2.661 -5.142 1.00 95.00 153 THR A O 1
ATOM 1162 N N . ILE A 1 154 ? 5.684 1.979 -3.147 1.00 94.31 154 ILE A N 1
ATOM 1163 C CA . ILE A 1 154 ? 5.040 3.247 -2.786 1.00 94.31 154 ILE A CA 1
ATOM 1164 C C . ILE A 1 154 ? 6.086 4.363 -2.638 1.00 94.31 154 ILE A C 1
ATOM 1166 O O . ILE A 1 154 ? 5.852 5.474 -3.101 1.00 94.31 154 ILE A O 1
ATOM 1170 N N . SER A 1 155 ? 7.252 4.077 -2.048 1.00 94.38 155 SER A N 1
ATOM 1171 C CA . SER A 1 155 ? 8.368 5.030 -1.976 1.00 94.38 155 SER A CA 1
ATOM 1172 C C . SER A 1 155 ? 8.850 5.464 -3.358 1.00 94.38 155 SER A C 1
ATOM 1174 O O . SER A 1 155 ? 8.961 6.661 -3.591 1.00 94.38 155 SER A O 1
ATOM 1176 N N . LYS A 1 156 ? 9.038 4.524 -4.293 1.00 93.88 156 LYS A N 1
ATOM 1177 C CA . LYS A 1 156 ? 9.429 4.845 -5.676 1.00 93.88 156 LYS A CA 1
ATOM 1178 C C . LYS A 1 156 ? 8.403 5.719 -6.390 1.00 93.88 156 LYS A C 1
ATOM 1180 O O . LYS A 1 156 ? 8.760 6.704 -7.018 1.00 93.88 156 LYS A O 1
ATOM 1185 N N . LEU A 1 157 ? 7.115 5.400 -6.244 1.00 92.94 157 LEU A N 1
ATOM 1186 C CA . LEU A 1 157 ? 6.043 6.222 -6.812 1.00 92.94 157 LEU A CA 1
ATOM 1187 C C . LEU A 1 157 ? 6.106 7.667 -6.283 1.00 92.94 157 LEU A C 1
ATOM 1189 O O . LEU A 1 157 ? 5.996 8.609 -7.062 1.00 92.94 157 LEU A O 1
ATOM 1193 N N . LYS A 1 158 ? 6.352 7.855 -4.978 1.00 93.56 158 LYS A N 1
ATOM 1194 C CA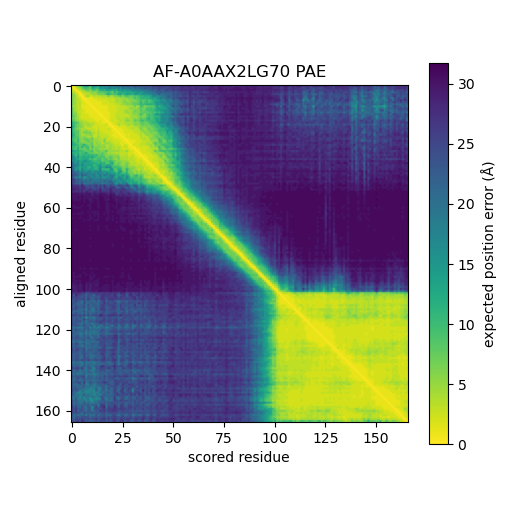 . LYS A 1 158 ? 6.534 9.193 -4.383 1.00 93.56 158 LYS A CA 1
ATOM 1195 C C . LYS A 1 158 ? 7.782 9.905 -4.901 1.00 93.56 158 LYS A C 1
ATOM 1197 O O . LYS A 1 158 ? 7.726 11.106 -5.139 1.00 93.56 158 LYS A O 1
ATOM 1202 N N . GLU A 1 159 ? 8.892 9.185 -5.056 1.00 93.88 159 GLU A N 1
ATOM 1203 C CA . GLU A 1 159 ? 10.141 9.717 -5.622 1.00 93.88 159 GLU A CA 1
ATOM 1204 C C . GLU A 1 159 ? 9.931 10.215 -7.056 1.00 93.88 159 GLU A C 1
ATOM 1206 O O . GLU A 1 159 ? 10.448 11.270 -7.419 1.00 93.88 159 GLU A O 1
ATOM 1211 N N . ASN A 1 160 ? 9.074 9.535 -7.819 1.00 92.69 160 ASN A N 1
ATOM 1212 C CA . ASN A 1 160 ? 8.718 9.926 -9.178 1.00 92.69 160 ASN A CA 1
ATOM 1213 C C . ASN A 1 160 ? 7.644 11.034 -9.251 1.00 92.69 160 ASN A C 1
ATOM 1215 O O . ASN A 1 160 ? 7.222 11.400 -10.345 1.00 92.69 160 ASN A O 1
ATOM 1219 N N . GLY A 1 161 ? 7.204 11.589 -8.114 1.00 90.44 161 GLY A N 1
ATOM 1220 C CA . GLY A 1 161 ? 6.282 12.731 -8.059 1.00 90.44 161 GLY A CA 1
ATOM 1221 C C . GLY A 1 161 ? 4.800 12.382 -7.907 1.00 90.44 161 GLY A C 1
ATOM 1222 O O . GLY A 1 161 ? 3.957 13.282 -7.916 1.00 90.44 161 GLY A O 1
ATOM 1223 N N . VAL A 1 162 ? 4.459 11.106 -7.710 1.00 92.94 162 VAL A N 1
ATOM 1224 C CA . VAL A 1 162 ? 3.074 10.685 -7.473 1.00 92.94 162 VAL A CA 1
ATOM 1225 C C . VAL A 1 162 ? 2.608 11.140 -6.091 1.00 92.94 162 VAL A C 1
ATOM 1227 O O . VAL A 1 162 ? 3.251 10.875 -5.073 1.00 92.94 162 VAL A O 1
ATOM 1230 N N . SER A 1 163 ? 1.444 11.791 -6.044 1.00 92.12 163 SER A N 1
ATOM 1231 C CA . SER A 1 163 ? 0.797 12.198 -4.796 1.00 92.12 163 SER A CA 1
ATOM 1232 C C . SER A 1 163 ? -0.433 11.340 -4.506 1.00 92.12 163 SER A C 1
ATOM 1234 O O . SER A 1 163 ? -1.283 11.131 -5.372 1.00 92.12 163 SER A O 1
ATOM 1236 N N . PHE A 1 164 ? -0.527 10.859 -3.267 1.00 93.62 164 PHE A N 1
ATOM 1237 C CA . PHE A 1 164 ? -1.651 10.058 -2.787 1.00 93.62 164 PHE A CA 1
ATOM 1238 C C . PHE A 1 164 ? -2.617 10.894 -1.961 1.00 93.62 164 PHE A C 1
ATOM 1240 O O . PHE A 1 164 ? -2.258 11.930 -1.389 1.00 93.62 164 PHE A O 1
ATOM 1247 N N . LYS A 1 165 ? -3.847 10.397 -1.853 1.00 94.62 165 LYS A N 1
ATOM 1248 C CA . LYS A 1 165 ? -4.821 10.920 -0.904 1.00 94.62 165 LYS A CA 1
ATOM 1249 C C . LYS A 1 165 ? -4.320 10.690 0.527 1.00 94.62 165 LYS A C 1
ATOM 1251 O O . LYS A 1 165 ? -3.852 9.596 0.849 1.00 94.62 165 LYS A O 1
ATOM 1256 N N . LYS A 1 166 ? -4.415 11.729 1.359 1.00 87.75 166 LYS A N 1
ATOM 1257 C CA . LYS A 1 166 ? -4.136 11.644 2.801 1.00 87.75 166 LYS A CA 1
ATOM 1258 C C . LYS A 1 166 ? -5.221 10.878 3.545 1.00 87.75 166 LYS A C 1
ATOM 1260 O O . LYS A 1 166 ? -6.399 10.996 3.135 1.00 87.75 166 LYS A O 1
#